Protein AF-A0A0R3RGR5-F1 (afdb_monomer_lite)

Secondary structure (DSSP, 8-state):
-HHHHHHHHHHHTTSSSS---TT-HHHHHHHHHHHHHHHHHHHHHHHHHHHHHHHHHS-TT-HHHHHHHHHHHHHHHHHHHHHHHHHHHHHHHHHHHTTT-BSS-TTSTTB--HHHHHHHHHHHHHHHHHHHHHHHHH--

Foldseek 3Di:
DLLVVLLCLLVVVPDDPLPDDPLQQQQPVLSVLSNVLSVLVVVLVVLLVVLVVVLVPDDPDDPVSVVSNVVSVVVNVVSLVVSLVSLVVSLVSLVVLVVVADQPDPVHNRHDHPVSSVSSNCSSVVSNVVVVVVVVVVVD

Organism: NCBI:txid1147741

pLDDT: mean 72.42, std 9.31, range [41.84, 85.38]

Radius of gyration: 18.96 Å; chains: 1; bounding box: 49×25×53 Å

Structure (mmCIF, N/CA/C/O backbone):
data_AF-A0A0R3RGR5-F1
#
_entry.id   AF-A0A0R3RGR5-F1
#
loop_
_atom_site.group_PDB
_atom_site.id
_atom_site.type_symbol
_atom_site.label_atom_id
_atom_site.label_alt_id
_atom_site.label_comp_id
_atom_site.label_asym_id
_atom_site.label_entity_id
_atom_site.label_seq_id
_atom_site.pdbx_PDB_ins_code
_atom_site.Cartn_x
_atom_site.Cartn_y
_atom_site.Cartn_z
_atom_site.occupancy
_atom_site.B_iso_or_equiv
_atom_site.auth_seq_id
_atom_site.auth_comp_id
_atom_site.auth_asym_id
_atom_site.auth_atom_id
_atom_site.pdbx_PDB_model_num
ATOM 1 N N . MET A 1 1 ? -5.295 -7.916 3.595 1.00 57.88 1 MET A N 1
ATOM 2 C CA . MET A 1 1 ? -4.647 -8.764 2.568 1.00 57.88 1 MET A CA 1
ATOM 3 C C . MET A 1 1 ? -3.645 -7.989 1.711 1.00 57.88 1 MET A C 1
ATOM 5 O O . MET A 1 1 ? -2.515 -8.443 1.619 1.00 57.88 1 MET A O 1
ATOM 9 N N . CYS A 1 2 ? -3.975 -6.804 1.176 1.00 69.00 2 CYS A N 1
ATOM 10 C CA . CYS A 1 2 ? -3.050 -6.018 0.334 1.00 69.00 2 CYS A CA 1
ATOM 11 C C . CYS A 1 2 ? -1.740 -5.606 1.024 1.00 69.00 2 CYS A C 1
ATOM 13 O O . CYS A 1 2 ? -0.695 -5.706 0.401 1.00 69.00 2 CYS A O 1
ATOM 15 N N . GLY A 1 3 ? -1.764 -5.234 2.310 1.00 71.00 3 GLY A N 1
ATOM 16 C CA . GLY A 1 3 ? -0.537 -4.889 3.045 1.00 71.00 3 GLY A CA 1
ATOM 17 C C . GLY A 1 3 ? 0.432 -6.066 3.218 1.00 71.00 3 GLY A C 1
ATOM 18 O O . GLY A 1 3 ? 1.627 -5.919 2.991 1.00 71.00 3 GLY A O 1
ATOM 19 N N . MET A 1 4 ? -0.092 -7.261 3.525 1.00 77.12 4 MET A N 1
ATOM 20 C CA . MET A 1 4 ? 0.694 -8.506 3.582 1.00 77.12 4 MET A CA 1
ATOM 21 C C . MET A 1 4 ? 1.268 -8.864 2.211 1.00 77.12 4 MET A C 1
ATOM 23 O O . MET A 1 4 ? 2.430 -9.235 2.114 1.00 77.12 4 MET A O 1
ATOM 27 N N . TYR A 1 5 ? 0.470 -8.715 1.149 1.00 78.62 5 TYR A N 1
ATOM 28 C CA . TYR A 1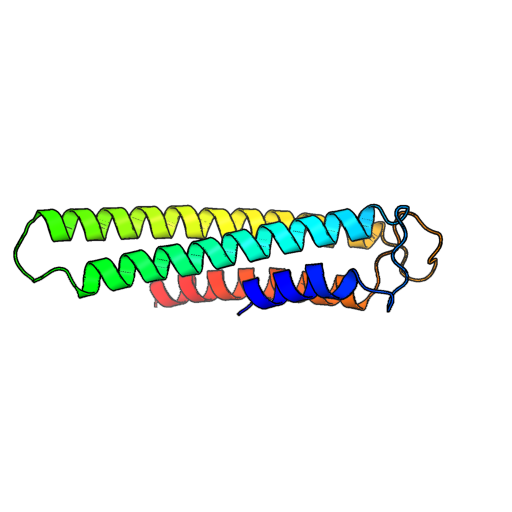 5 ? 0.920 -8.963 -0.219 1.00 78.62 5 TYR A CA 1
ATOM 29 C C . TYR A 1 5 ? 1.980 -7.944 -0.672 1.00 78.62 5 TYR A C 1
ATOM 31 O O . TYR A 1 5 ? 2.961 -8.331 -1.290 1.00 78.62 5 TYR A O 1
ATOM 39 N N . ALA A 1 6 ? 1.857 -6.667 -0.297 1.00 77.81 6 ALA A N 1
ATOM 40 C CA . ALA A 1 6 ? 2.861 -5.638 -0.577 1.00 77.81 6 ALA A CA 1
ATOM 41 C C . ALA A 1 6 ? 4.191 -5.913 0.140 1.00 77.81 6 ALA A C 1
ATOM 43 O O . ALA A 1 6 ? 5.253 -5.817 -0.473 1.00 77.81 6 ALA A O 1
ATOM 44 N N . VAL A 1 7 ? 4.133 -6.318 1.414 1.00 80.50 7 VAL A N 1
ATOM 45 C CA . VAL A 1 7 ? 5.306 -6.753 2.190 1.00 80.50 7 VAL A CA 1
ATOM 46 C C . VAL A 1 7 ? 5.925 -8.009 1.576 1.00 80.50 7 VAL A C 1
ATOM 48 O O . VAL A 1 7 ? 7.141 -8.061 1.402 1.00 80.50 7 VAL A O 1
ATOM 51 N N . TYR A 1 8 ? 5.103 -8.985 1.177 1.00 79.94 8 TYR A N 1
ATOM 52 C CA . TYR A 1 8 ? 5.559 -10.188 0.484 1.00 79.94 8 TYR A CA 1
ATOM 53 C C . TYR A 1 8 ? 6.265 -9.847 -0.829 1.00 79.94 8 TYR A C 1
ATOM 55 O O . TYR A 1 8 ? 7.392 -10.280 -1.020 1.00 79.94 8 TYR A O 1
ATOM 63 N N . VAL A 1 9 ? 5.672 -9.024 -1.698 1.00 76.69 9 VAL A N 1
ATOM 64 C CA . VAL A 1 9 ? 6.280 -8.605 -2.974 1.00 76.69 9 VAL A CA 1
ATOM 65 C C . VAL A 1 9 ? 7.588 -7.838 -2.744 1.00 76.69 9 VAL A C 1
ATOM 67 O O . VAL A 1 9 ? 8.571 -8.076 -3.446 1.00 76.69 9 VAL A O 1
ATOM 70 N N . ALA A 1 10 ? 7.641 -6.967 -1.731 1.00 76.00 10 ALA A N 1
ATOM 71 C CA . ALA A 1 10 ? 8.848 -6.213 -1.401 1.00 76.00 10 ALA A CA 1
ATOM 72 C C . ALA A 1 10 ? 9.994 -7.103 -0.878 1.00 76.00 10 ALA A C 1
ATOM 74 O O . ALA A 1 10 ? 11.152 -6.862 -1.224 1.00 76.00 10 ALA A O 1
ATOM 75 N N . LEU A 1 11 ? 9.686 -8.130 -0.073 1.00 74.69 11 LEU A N 1
ATOM 76 C CA . LEU A 1 11 ? 10.667 -9.049 0.527 1.00 74.69 11 LEU A CA 1
ATOM 77 C C . LEU A 1 11 ? 11.045 -10.224 -0.390 1.00 74.69 11 LEU A C 1
ATOM 79 O O . LEU A 1 11 ? 12.207 -10.618 -0.435 1.00 74.69 11 LEU A O 1
ATOM 83 N N . SER A 1 12 ? 10.089 -10.772 -1.141 1.00 67.62 12 SER A N 1
ATOM 84 C CA . SER A 1 12 ? 10.262 -11.925 -2.039 1.00 67.62 12 SER A CA 1
ATOM 85 C C . SER A 1 12 ? 11.247 -11.636 -3.173 1.00 67.62 12 SER A C 1
ATOM 87 O O . SER A 1 12 ? 12.006 -12.513 -3.577 1.00 67.62 12 SER A O 1
ATOM 89 N N . HIS A 1 13 ? 11.294 -10.397 -3.661 1.00 59.09 13 HIS A N 1
ATOM 90 C CA . HIS A 1 13 ? 12.162 -10.010 -4.775 1.00 59.09 13 HIS A CA 1
ATOM 91 C C . HIS A 1 13 ? 13.603 -9.652 -4.359 1.00 59.09 13 HIS A C 1
ATOM 93 O O . HIS A 1 13 ? 14.339 -9.066 -5.161 1.00 59.09 13 HIS A O 1
ATOM 99 N N . ASN A 1 14 ? 14.004 -9.947 -3.116 1.00 52.25 14 ASN A N 1
ATOM 100 C CA . ASN A 1 14 ? 15.371 -9.742 -2.619 1.00 52.25 14 ASN A CA 1
ATOM 101 C C . ASN A 1 14 ? 16.286 -10.963 -2.829 1.00 52.25 14 ASN A C 1
ATOM 103 O O . ASN A 1 14 ? 17.503 -10.816 -2.820 1.00 52.25 14 ASN A O 1
ATOM 107 N N . SER A 1 15 ? 15.733 -12.158 -3.045 1.00 45.06 15 SER A N 1
ATOM 108 C CA . SER A 1 15 ? 16.507 -13.380 -3.285 1.00 45.06 15 SER A CA 1
ATOM 109 C C . SER A 1 15 ? 16.603 -13.667 -4.779 1.00 45.06 15 SER A C 1
ATOM 111 O O . SER A 1 15 ? 15.564 -13.920 -5.374 1.00 45.06 15 SER A O 1
ATOM 113 N N . SER A 1 16 ? 17.820 -13.589 -5.338 1.00 50.09 16 SER A N 1
ATOM 114 C CA . SER A 1 16 ? 18.416 -14.290 -6.510 1.00 50.09 16 SER A CA 1
ATOM 115 C C . SER A 1 16 ? 17.640 -14.537 -7.822 1.00 50.09 16 SER A C 1
ATOM 117 O O . SER A 1 16 ? 18.275 -14.713 -8.855 1.00 50.09 16 SER A O 1
ATOM 119 N N . VAL A 1 17 ? 16.311 -14.538 -7.838 1.00 53.19 17 VAL A N 1
ATOM 120 C CA . VAL A 1 17 ? 15.448 -14.966 -8.949 1.00 53.19 17 VAL A CA 1
ATOM 121 C C . VAL A 1 17 ? 15.392 -13.931 -10.080 1.00 53.19 17 VAL A C 1
ATOM 123 O O . VAL A 1 17 ? 15.207 -14.299 -11.234 1.00 53.19 17 VAL A O 1
ATOM 126 N N . TYR A 1 18 ? 15.606 -12.645 -9.774 1.00 54.50 18 TYR A N 1
ATOM 127 C CA . TYR A 1 18 ? 15.476 -11.543 -10.744 1.00 54.50 18 TYR A CA 1
ATOM 128 C C . TYR A 1 18 ? 16.733 -10.674 -10.905 1.00 54.50 18 TYR A C 1
ATOM 130 O O . TYR A 1 18 ? 16.706 -9.713 -11.667 1.00 54.50 18 TYR A O 1
ATOM 138 N N . GLY A 1 19 ? 17.830 -11.007 -10.210 1.00 58.25 19 GLY A N 1
ATOM 139 C CA . GLY A 1 19 ? 19.137 -10.370 -10.423 1.00 58.25 19 GLY A CA 1
ATOM 140 C C . GLY A 1 19 ? 19.220 -8.882 -10.061 1.00 58.25 19 GLY A C 1
ATOM 141 O O . GLY A 1 19 ? 19.952 -8.149 -10.713 1.00 58.25 19 GLY A O 1
ATOM 142 N N . TYR A 1 20 ? 18.477 -8.412 -9.051 1.00 63.28 20 TYR A N 1
ATOM 143 C CA . TYR A 1 20 ? 18.571 -7.015 -8.616 1.00 63.28 20 TYR A CA 1
ATOM 144 C C . TYR A 1 20 ? 19.911 -6.734 -7.916 1.00 63.28 20 TYR A C 1
ATOM 146 O O . TYR A 1 20 ? 20.077 -7.033 -6.735 1.00 63.28 20 TYR A O 1
ATOM 154 N N . GLU A 1 21 ? 20.848 -6.143 -8.650 1.00 64.19 21 GLU A N 1
ATOM 155 C CA . GLU A 1 21 ? 22.081 -5.539 -8.142 1.00 64.19 21 GLU A CA 1
ATOM 156 C C . GLU A 1 21 ? 21.856 -4.119 -7.583 1.00 64.19 21 GLU A C 1
ATOM 158 O O . GLU A 1 21 ? 20.867 -3.451 -7.893 1.00 64.19 21 GLU A O 1
ATOM 163 N N . SER A 1 22 ? 22.817 -3.622 -6.796 1.00 65.94 22 SER A N 1
ATOM 164 C CA . SER A 1 22 ? 22.783 -2.302 -6.135 1.00 65.94 22 SER A CA 1
ATOM 165 C C . SER A 1 22 ? 22.607 -1.106 -7.083 1.00 65.94 22 SER A C 1
ATOM 167 O O . SER A 1 22 ? 22.268 -0.012 -6.631 1.00 65.94 22 SER A O 1
ATOM 169 N N . ARG A 1 23 ? 22.811 -1.306 -8.390 1.00 66.81 23 ARG A N 1
ATOM 170 C CA . ARG A 1 23 ? 22.624 -0.299 -9.442 1.00 66.81 23 ARG A CA 1
ATOM 171 C C . ARG A 1 23 ? 21.158 0.014 -9.759 1.00 66.81 23 ARG A C 1
ATOM 173 O O . ARG A 1 23 ? 20.886 1.101 -10.251 1.00 66.81 23 ARG A O 1
ATOM 180 N N . HIS A 1 24 ? 20.213 -0.879 -9.449 1.00 74.25 24 HIS A N 1
ATOM 181 C CA . HIS A 1 24 ? 18.791 -0.714 -9.797 1.00 74.25 24 HIS A CA 1
ATOM 182 C C . HIS A 1 24 ? 18.048 0.186 -8.805 1.00 74.25 24 HIS A C 1
ATOM 184 O O . HIS A 1 24 ? 17.213 -0.260 -8.007 1.00 74.25 24 HIS A O 1
ATOM 190 N N . GLN A 1 25 ? 18.380 1.475 -8.831 1.00 75.00 25 GLN A N 1
ATOM 191 C CA . GLN A 1 25 ? 17.863 2.478 -7.900 1.00 75.00 25 GLN A CA 1
ATOM 192 C C . GLN A 1 25 ? 16.335 2.582 -7.956 1.00 75.00 25 GLN A C 1
ATOM 194 O O . GLN A 1 25 ? 15.685 2.615 -6.906 1.00 75.00 25 GLN A O 1
ATOM 199 N N . SER A 1 26 ? 15.759 2.544 -9.158 1.00 73.62 26 SER A N 1
ATOM 200 C CA . SER A 1 26 ? 14.313 2.629 -9.388 1.00 73.62 26 SER A CA 1
ATOM 201 C C . SER A 1 26 ? 13.551 1.443 -8.782 1.00 73.62 26 SER A C 1
ATOM 203 O O . SER A 1 26 ? 12.563 1.630 -8.063 1.00 73.62 26 SER A O 1
ATOM 205 N N . ALA A 1 27 ? 14.069 0.220 -8.930 1.00 73.19 27 ALA A N 1
ATOM 206 C CA . ALA A 1 27 ? 13.492 -0.963 -8.294 1.00 73.19 27 ALA A CA 1
ATOM 207 C C . ALA A 1 27 ? 13.608 -0.919 -6.762 1.00 73.19 27 ALA A C 1
ATOM 209 O O . ALA A 1 27 ? 12.663 -1.274 -6.052 1.00 73.19 27 ALA A O 1
ATOM 210 N N . HIS A 1 28 ? 14.741 -0.455 -6.226 1.00 75.31 28 HIS A N 1
ATOM 211 C CA . HIS A 1 28 ? 14.916 -0.300 -4.781 1.00 75.31 28 HIS A CA 1
ATOM 212 C C . HIS A 1 28 ? 13.990 0.768 -4.189 1.00 75.31 28 HIS A C 1
ATOM 214 O O . HIS A 1 28 ? 13.429 0.552 -3.111 1.00 75.31 28 HIS A O 1
ATOM 220 N N . ALA A 1 29 ? 13.793 1.891 -4.882 1.00 78.25 29 ALA A N 1
ATOM 221 C CA . ALA A 1 29 ? 12.842 2.922 -4.479 1.00 78.25 29 ALA A CA 1
ATOM 222 C C . ALA A 1 29 ? 11.411 2.363 -4.445 1.00 78.25 29 ALA A C 1
ATOM 224 O O . ALA A 1 29 ? 10.721 2.487 -3.431 1.00 78.25 29 ALA A O 1
ATOM 225 N N . MET A 1 30 ? 11.004 1.653 -5.498 1.00 76.94 30 MET A N 1
ATOM 226 C CA . MET A 1 30 ? 9.680 1.035 -5.602 1.00 76.94 30 MET A CA 1
ATOM 227 C C . MET A 1 30 ? 9.433 0.000 -4.495 1.00 76.94 30 MET A C 1
ATOM 229 O O . MET A 1 30 ? 8.400 0.037 -3.824 1.00 76.94 30 MET A O 1
ATOM 233 N N . LYS A 1 31 ? 10.422 -0.856 -4.213 1.00 78.00 31 LYS A N 1
ATOM 234 C CA . LYS A 1 31 ? 10.379 -1.811 -3.094 1.00 78.00 31 LYS A CA 1
ATOM 235 C C . LYS A 1 31 ? 10.242 -1.117 -1.740 1.00 78.00 31 LYS A C 1
ATOM 237 O O . LYS A 1 31 ? 9.426 -1.545 -0.926 1.00 78.00 31 LYS A O 1
ATOM 242 N N . LYS A 1 32 ? 11.005 -0.046 -1.490 1.00 81.50 32 LYS A N 1
ATOM 243 C CA . LYS A 1 32 ? 10.911 0.726 -0.237 1.00 81.50 32 LYS A CA 1
ATOM 244 C C . LYS A 1 32 ? 9.512 1.304 -0.045 1.00 81.50 32 LYS A C 1
ATOM 246 O O . LYS A 1 32 ? 8.963 1.193 1.048 1.00 81.50 32 LYS A O 1
ATOM 251 N N . VAL A 1 33 ? 8.921 1.866 -1.099 1.00 80.75 33 VAL A N 1
ATOM 252 C CA . VAL A 1 33 ? 7.560 2.417 -1.049 1.00 80.75 33 VAL A CA 1
ATOM 253 C C . VAL A 1 33 ? 6.533 1.317 -0.761 1.00 80.75 33 VAL A C 1
ATOM 255 O O . VAL A 1 33 ? 5.706 1.495 0.133 1.00 80.75 33 VAL A O 1
ATOM 258 N N . LEU A 1 34 ? 6.614 0.160 -1.433 1.00 82.12 34 LEU A N 1
ATOM 259 C C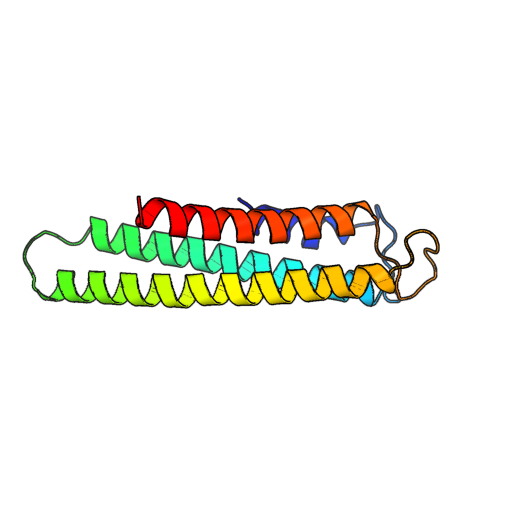A . LEU A 1 34 ? 5.726 -0.983 -1.162 1.00 82.12 34 LEU A CA 1
ATOM 260 C C . LEU A 1 34 ? 5.865 -1.509 0.271 1.00 82.12 34 LEU A C 1
ATOM 262 O O . LEU A 1 34 ? 4.863 -1.838 0.907 1.00 82.12 34 LEU A O 1
ATOM 266 N N . LEU A 1 35 ? 7.094 -1.573 0.784 1.00 82.62 35 LEU A N 1
ATOM 267 C CA . LEU A 1 35 ? 7.381 -2.059 2.130 1.00 82.62 35 LEU A CA 1
ATOM 268 C C . LEU A 1 35 ? 6.833 -1.111 3.200 1.00 82.62 35 LEU A C 1
ATOM 270 O O . LEU A 1 35 ? 6.147 -1.562 4.115 1.00 82.62 35 LEU A O 1
ATOM 274 N N . ILE A 1 36 ? 7.074 0.197 3.062 1.00 80.56 36 ILE A N 1
ATOM 275 C CA . ILE A 1 36 ? 6.515 1.216 3.964 1.00 80.56 36 ILE A CA 1
ATOM 276 C C . ILE A 1 36 ? 4.988 1.159 3.925 1.00 80.56 36 ILE A C 1
ATOM 278 O O . ILE A 1 36 ? 4.349 1.092 4.973 1.00 80.56 36 ILE A O 1
ATOM 282 N N . TYR A 1 37 ? 4.404 1.120 2.727 1.00 81.94 37 TYR A N 1
ATOM 283 C CA . TYR A 1 37 ? 2.960 1.022 2.551 1.00 81.94 37 TYR A CA 1
ATOM 284 C C . TYR A 1 37 ? 2.379 -0.221 3.248 1.00 81.94 37 TYR A C 1
ATOM 286 O O . TYR A 1 37 ? 1.437 -0.113 4.037 1.00 81.94 37 TYR A O 1
ATOM 294 N N . GLY A 1 38 ? 2.967 -1.398 3.015 1.00 81.38 38 GLY A N 1
ATOM 295 C CA . GLY A 1 38 ? 2.483 -2.642 3.604 1.00 81.38 38 GLY A CA 1
ATOM 296 C C . GLY A 1 38 ? 2.649 -2.702 5.126 1.00 81.38 38 GLY A C 1
ATOM 297 O O . GLY A 1 38 ? 1.736 -3.169 5.811 1.00 81.38 38 GLY A O 1
ATOM 298 N N . LEU A 1 39 ? 3.747 -2.164 5.672 1.00 81.50 39 LEU A N 1
ATOM 299 C CA . LEU A 1 39 ? 3.960 -2.048 7.120 1.00 81.50 39 LEU A CA 1
ATOM 300 C C . LEU A 1 39 ? 2.955 -1.102 7.777 1.00 81.50 39 LEU A C 1
ATOM 302 O O . LEU A 1 39 ? 2.360 -1.461 8.792 1.00 81.50 39 LEU A O 1
ATOM 306 N N . VAL A 1 40 ? 2.722 0.075 7.191 1.00 78.38 40 VAL A N 1
ATOM 307 C CA . VAL A 1 40 ? 1.724 1.030 7.695 1.00 78.38 40 VAL A CA 1
ATOM 308 C C . VAL A 1 40 ? 0.336 0.390 7.696 1.00 78.38 40 VAL A C 1
ATOM 310 O O . VAL A 1 40 ? -0.399 0.499 8.678 1.00 78.38 40 VAL A O 1
ATOM 313 N N . GLN A 1 41 ? -0.011 -0.346 6.639 1.00 79.00 41 GLN A N 1
ATOM 314 C CA . GLN A 1 41 ? -1.307 -1.012 6.545 1.00 79.00 41 GLN A CA 1
ATOM 315 C C . GLN A 1 41 ? -1.465 -2.187 7.528 1.00 79.00 41 GLN A C 1
ATOM 317 O O . GLN A 1 41 ? -2.569 -2.431 8.030 1.00 79.00 41 GLN A O 1
ATOM 322 N N . LEU A 1 42 ? -0.381 -2.904 7.833 1.00 80.50 42 LEU A N 1
ATOM 323 C CA . LEU A 1 42 ? -0.352 -3.918 8.890 1.00 80.50 42 LEU A CA 1
ATOM 324 C C . LEU A 1 42 ? -0.528 -3.287 10.273 1.00 80.50 42 LEU A C 1
ATOM 326 O O . LEU A 1 42 ? -1.406 -3.716 11.019 1.00 80.50 42 LEU A O 1
ATOM 330 N N . LEU A 1 43 ? 0.241 -2.238 10.579 1.00 76.38 43 LEU A N 1
ATOM 331 C CA . LEU A 1 43 ? 0.158 -1.503 11.843 1.00 76.38 43 LEU A CA 1
ATOM 332 C C . LEU A 1 43 ? -1.274 -1.024 12.106 1.00 76.38 43 LEU A C 1
ATOM 334 O O . LEU A 1 43 ? -1.814 -1.200 13.192 1.00 76.38 43 LEU A O 1
ATOM 338 N N . LEU A 1 44 ? -1.920 -0.491 11.075 1.00 73.81 44 LEU A N 1
ATOM 339 C CA . LEU A 1 44 ? -3.323 -0.094 11.096 1.00 73.81 44 LEU A CA 1
ATOM 340 C C . LEU A 1 44 ? -4.296 -1.208 11.410 1.00 73.81 44 LEU A C 1
ATOM 342 O O . LEU A 1 44 ? -5.215 -1.019 12.201 1.00 73.81 44 LEU A O 1
ATOM 346 N N . SER A 1 45 ? -4.112 -2.352 10.757 1.00 76.69 45 SER A N 1
ATOM 347 C CA . SER A 1 45 ? -4.968 -3.513 10.975 1.00 76.69 45 SER A CA 1
ATOM 348 C C . SER A 1 45 ? -4.844 -3.979 12.429 1.00 76.69 45 SER A C 1
ATOM 350 O O . SER A 1 45 ? -5.853 -4.283 13.063 1.00 76.69 45 SER A O 1
ATOM 352 N N . THR A 1 46 ? -3.631 -3.934 12.988 1.00 75.50 46 THR A N 1
ATOM 353 C CA . THR A 1 46 ? -3.360 -4.226 14.402 1.00 75.50 46 THR A CA 1
ATOM 354 C C . THR A 1 46 ? -3.991 -3.194 15.336 1.00 75.50 46 THR A C 1
ATOM 356 O O . THR A 1 46 ? -4.667 -3.578 16.285 1.00 75.50 46 THR A O 1
ATOM 359 N N . ILE A 1 47 ? -3.839 -1.893 15.062 1.00 75.12 47 ILE A N 1
ATOM 360 C CA . ILE A 1 47 ? -4.458 -0.818 15.859 1.00 75.12 47 ILE A CA 1
ATOM 361 C C . ILE A 1 47 ? -5.982 -0.972 15.863 1.00 75.12 47 ILE A C 1
ATOM 363 O O . ILE A 1 47 ? -6.603 -0.918 16.923 1.00 75.12 47 ILE A O 1
ATOM 367 N N . PHE A 1 48 ? -6.583 -1.218 14.697 1.00 72.94 48 PHE A N 1
ATOM 368 C CA . PHE A 1 48 ? -8.020 -1.445 14.571 1.00 72.94 48 PHE A CA 1
ATOM 369 C C . PHE A 1 48 ? -8.474 -2.654 15.391 1.00 72.94 48 PHE A C 1
ATOM 371 O O . PHE A 1 48 ? -9.450 -2.560 16.133 1.00 72.94 48 PHE A O 1
ATOM 378 N N . PHE A 1 49 ? -7.744 -3.768 15.307 1.00 76.19 49 PHE A N 1
ATOM 379 C CA . PHE A 1 49 ? -8.039 -4.961 16.092 1.00 76.19 49 PHE A CA 1
ATOM 380 C C . PHE A 1 49 ? -7.940 -4.692 17.600 1.00 76.19 49 PHE A C 1
ATOM 382 O O . PHE A 1 49 ? -8.847 -5.054 18.344 1.00 76.19 49 PHE A O 1
ATOM 389 N N . CYS A 1 50 ? -6.901 -3.989 18.058 1.00 70.88 50 CYS A N 1
ATOM 390 C CA . CYS A 1 50 ? -6.741 -3.616 19.464 1.00 70.88 50 CYS A CA 1
ATOM 391 C C . CYS A 1 50 ? -7.882 -2.717 19.960 1.00 70.88 50 CYS A C 1
ATOM 393 O O . CYS A 1 50 ? -8.424 -2.959 21.040 1.00 70.88 50 CYS A O 1
ATOM 395 N N . ILE A 1 51 ? -8.284 -1.713 19.171 1.00 71.00 51 ILE A N 1
ATOM 396 C CA . ILE A 1 51 ? -9.431 -0.851 19.491 1.00 71.00 51 ILE A CA 1
ATOM 397 C C . ILE A 1 51 ? -10.709 -1.692 19.568 1.00 71.00 51 ILE A C 1
ATOM 399 O O . ILE A 1 51 ? -11.442 -1.577 20.544 1.00 71.00 51 ILE A O 1
ATOM 403 N N . TYR A 1 52 ? -10.950 -2.576 18.598 1.00 69.56 52 TYR A N 1
ATOM 404 C CA . TYR A 1 52 ? -12.130 -3.444 18.559 1.00 69.56 52 TYR A CA 1
ATOM 405 C C . TYR A 1 52 ? -12.204 -4.423 19.746 1.00 69.56 52 TYR A C 1
ATOM 407 O O . TYR A 1 52 ? -13.251 -4.584 20.374 1.00 69.56 52 TYR A O 1
ATOM 415 N N . VAL A 1 53 ? -11.090 -5.065 20.108 1.00 71.81 53 VAL A N 1
ATOM 416 C CA . VAL A 1 53 ? -11.024 -5.951 21.284 1.00 71.81 53 VAL A CA 1
ATOM 417 C C . VAL A 1 53 ? -11.259 -5.160 22.572 1.00 71.81 53 VAL A C 1
ATOM 419 O O . VAL A 1 53 ? -11.946 -5.625 23.479 1.00 71.81 53 VAL A O 1
ATOM 422 N N . THR A 1 54 ? -10.729 -3.941 22.649 1.00 67.19 54 THR A N 1
ATOM 423 C CA . THR A 1 54 ? -10.910 -3.077 23.819 1.00 67.19 54 THR A CA 1
ATOM 424 C C . THR A 1 54 ? -12.362 -2.616 23.943 1.00 67.19 54 THR A C 1
ATOM 426 O O . THR A 1 54 ? -12.921 -2.663 25.034 1.00 67.19 54 THR A O 1
ATOM 429 N N . THR A 1 55 ? -13.019 -2.240 22.842 1.00 65.62 55 THR A N 1
ATOM 430 C CA . THR A 1 55 ? -14.423 -1.801 22.861 1.00 65.62 55 THR A CA 1
ATOM 431 C C . THR A 1 55 ? -15.403 -2.941 23.124 1.00 65.62 55 THR A C 1
ATOM 433 O O . THR A 1 55 ? -16.404 -2.712 23.793 1.00 65.62 55 THR A O 1
ATOM 436 N N . THR A 1 56 ? -15.116 -4.163 22.667 1.00 65.31 56 THR A N 1
ATOM 437 C CA . THR A 1 56 ? -15.962 -5.348 22.927 1.00 65.31 56 THR A CA 1
ATOM 438 C C . THR A 1 56 ? -15.860 -5.870 24.362 1.00 65.31 56 THR A C 1
ATOM 440 O O . THR A 1 56 ? -16.795 -6.501 24.845 1.00 65.31 56 THR A O 1
ATOM 443 N N . LYS A 1 57 ? -14.756 -5.593 25.071 1.00 62.19 57 LYS A N 1
ATOM 444 C CA . LYS A 1 57 ? -14.591 -5.946 26.495 1.00 62.19 57 LYS A CA 1
ATOM 445 C C . LYS A 1 57 ? -15.074 -4.880 27.475 1.00 62.19 57 LYS A C 1
ATOM 447 O O . LYS A 1 57 ? -15.123 -5.131 28.678 1.00 62.19 57 LYS A O 1
ATOM 452 N N . ILE A 1 58 ? -15.407 -3.693 26.987 1.00 59.12 58 ILE A N 1
ATOM 453 C CA . ILE A 1 58 ? -15.878 -2.597 27.820 1.00 59.12 58 ILE A CA 1
ATOM 454 C C . ILE A 1 58 ? -17.391 -2.749 28.037 1.00 59.12 58 ILE A C 1
ATOM 456 O O . ILE A 1 58 ? -18.183 -2.588 27.114 1.00 59.12 58 ILE A O 1
ATOM 460 N N . GLY A 1 59 ? -17.773 -3.075 29.275 1.00 55.47 59 GLY A N 1
ATOM 461 C CA . GLY A 1 59 ? -19.166 -3.230 29.692 1.00 55.47 59 GLY A CA 1
ATOM 462 C C . GLY A 1 59 ? -19.997 -1.955 29.514 1.00 55.47 59 GLY A C 1
ATOM 463 O O . GLY A 1 59 ? -19.526 -0.837 29.744 1.00 55.47 59 GLY A O 1
ATOM 464 N N . GLU A 1 60 ? -21.248 -2.154 29.105 1.00 53.66 60 GLU A N 1
ATOM 465 C CA . GLU A 1 60 ? -22.267 -1.129 28.893 1.00 53.66 60 GLU A CA 1
ATOM 466 C C . GLU A 1 60 ? -22.529 -0.362 30.199 1.00 53.66 60 GLU A C 1
ATOM 468 O O . GLU A 1 60 ? -23.057 -0.921 31.156 1.00 53.66 60 GLU A O 1
ATOM 473 N N . GLY A 1 61 ? -22.154 0.921 30.279 1.00 54.94 61 GLY A N 1
ATOM 474 C CA . GLY A 1 61 ? -22.674 1.765 31.364 1.00 54.94 61 GLY A CA 1
ATOM 475 C C . GLY A 1 61 ? -21.863 2.977 31.811 1.00 54.94 61 GLY A C 1
ATOM 476 O O . GLY A 1 61 ? -22.368 3.745 32.625 1.00 54.94 61 GLY A O 1
ATOM 477 N N . LYS A 1 62 ? -20.638 3.215 31.325 1.00 63.78 62 LYS A N 1
ATOM 478 C CA . LYS A 1 62 ? -19.859 4.402 31.739 1.00 63.78 62 LYS A CA 1
ATOM 479 C C . LYS A 1 62 ? -19.634 5.368 30.578 1.00 63.78 62 LYS A C 1
ATOM 481 O O . LYS A 1 62 ? -19.161 4.974 29.521 1.00 63.78 62 LYS A O 1
ATOM 486 N N . TRP A 1 63 ? -19.894 6.659 30.800 1.00 63.25 63 TRP A N 1
ATOM 487 C CA . TRP A 1 63 ? -19.587 7.770 29.876 1.00 63.25 63 TRP A CA 1
ATOM 488 C C . TRP A 1 63 ? -18.156 7.716 29.304 1.00 63.25 63 TRP A C 1
ATOM 490 O O . TRP A 1 63 ? -17.921 8.039 28.142 1.00 63.25 63 TRP A O 1
ATOM 500 N N . CYS A 1 64 ? -17.204 7.215 30.094 1.00 61.47 64 CYS A N 1
ATOM 501 C CA . CYS A 1 64 ? -15.817 6.994 29.681 1.00 61.47 64 CYS A CA 1
ATOM 502 C C . CYS A 1 64 ? -15.692 6.035 28.471 1.00 61.47 64 CYS A C 1
ATOM 504 O O . CYS A 1 64 ? -14.822 6.200 27.618 1.00 61.47 64 CYS A O 1
ATOM 506 N N . CYS A 1 65 ? -16.607 5.071 28.342 1.00 64.12 65 CYS A N 1
ATOM 507 C CA . CYS A 1 65 ? -16.666 4.100 27.249 1.00 64.12 65 CYS A CA 1
ATOM 508 C C . CYS A 1 65 ? -17.138 4.733 25.932 1.00 64.12 65 CYS A C 1
ATOM 510 O O . CYS A 1 65 ? -16.629 4.385 24.867 1.00 64.12 65 CYS A O 1
ATOM 512 N N . GLN A 1 66 ? -18.067 5.696 25.994 1.00 67.62 66 GLN A N 1
ATOM 513 C CA . GLN A 1 66 ? -18.481 6.472 24.819 1.00 67.62 66 GLN A CA 1
ATOM 514 C C . GLN A 1 66 ? -17.343 7.360 24.307 1.00 67.62 66 GLN A C 1
ATOM 516 O O . GLN A 1 66 ? -17.098 7.397 23.101 1.00 67.62 66 GLN A O 1
ATOM 521 N N . ILE A 1 67 ? -16.604 8.012 25.211 1.00 75.00 67 ILE A N 1
ATOM 522 C CA . ILE A 1 67 ? -15.452 8.853 24.853 1.00 75.00 67 ILE A CA 1
ATOM 523 C C . ILE A 1 67 ? -14.345 8.008 24.207 1.00 75.00 67 ILE A C 1
ATOM 525 O O . ILE A 1 67 ? -13.852 8.364 23.139 1.00 75.00 67 ILE A O 1
ATOM 529 N N . ALA A 1 68 ? -14.002 6.853 24.788 1.00 70.50 68 ALA A N 1
ATOM 530 C CA . ALA A 1 68 ? -13.009 5.941 24.214 1.00 70.50 68 ALA A CA 1
ATOM 531 C C . ALA A 1 68 ? -13.404 5.453 22.808 1.00 70.50 68 ALA A C 1
ATOM 533 O O . ALA A 1 68 ? -12.567 5.382 21.907 1.00 70.50 68 ALA A O 1
ATOM 534 N N . ARG A 1 69 ? -14.695 5.171 22.595 1.00 70.00 69 ARG A N 1
ATOM 535 C CA . ARG A 1 69 ? -15.233 4.768 21.291 1.00 70.00 69 ARG A CA 1
ATOM 536 C C . ARG A 1 69 ? -15.167 5.907 20.264 1.00 70.00 69 ARG A C 1
ATOM 538 O O . ARG A 1 69 ? -14.805 5.661 19.116 1.00 70.00 69 ARG A O 1
ATOM 545 N N . PHE A 1 70 ? -15.446 7.145 20.675 1.00 75.50 70 PHE A N 1
ATOM 546 C CA . PHE A 1 70 ? -15.330 8.332 19.821 1.00 75.50 70 PHE A CA 1
ATOM 547 C C . PHE A 1 70 ? -13.872 8.631 19.433 1.00 75.50 70 PHE A C 1
ATOM 549 O O . PHE A 1 70 ? -13.576 8.827 18.254 1.00 75.50 70 PHE A O 1
ATOM 556 N N . ILE A 1 71 ? -12.946 8.570 20.396 1.00 77.44 71 ILE A N 1
ATOM 557 C CA . ILE A 1 71 ? -11.502 8.719 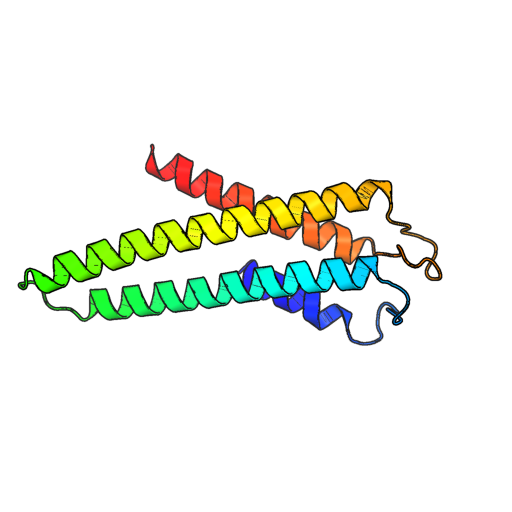20.153 1.00 77.44 71 ILE A CA 1
ATOM 558 C C . ILE A 1 71 ? -11.004 7.629 19.196 1.00 77.44 71 ILE A C 1
ATOM 560 O O . ILE A 1 71 ? -10.291 7.931 18.241 1.00 77.44 71 ILE A O 1
ATOM 564 N N . GLY A 1 72 ? -11.427 6.377 19.398 1.00 73.62 72 GLY A N 1
ATOM 565 C CA . GLY A 1 72 ? -11.106 5.271 18.495 1.00 73.62 72 GLY A CA 1
ATOM 566 C C . GLY A 1 72 ? -11.577 5.517 17.057 1.00 73.62 72 GLY A C 1
ATOM 567 O O . GLY A 1 72 ? -10.817 5.266 16.122 1.00 73.62 72 GLY A O 1
ATOM 568 N N . CYS A 1 73 ? -12.780 6.073 16.868 1.00 73.38 73 CYS A N 1
ATOM 569 C CA . CYS A 1 73 ? -13.273 6.481 15.547 1.00 73.38 73 CYS A CA 1
ATOM 570 C C . CYS A 1 73 ? -12.420 7.590 14.915 1.00 73.38 73 CYS A C 1
ATOM 572 O O . CYS A 1 73 ? -12.062 7.476 13.744 1.00 73.38 73 CYS A O 1
ATOM 574 N N . ILE A 1 74 ? -12.066 8.638 15.667 1.00 77.44 74 ILE A N 1
ATOM 575 C CA . ILE A 1 74 ? -11.223 9.732 15.152 1.00 77.44 74 ILE A CA 1
ATOM 576 C C . ILE A 1 74 ? -9.852 9.200 14.727 1.00 77.44 74 ILE A C 1
ATOM 578 O O . ILE A 1 74 ? -9.396 9.491 13.621 1.00 77.44 74 ILE A O 1
ATOM 582 N N . ILE A 1 75 ? -9.215 8.383 15.573 1.00 76.81 75 ILE A N 1
ATOM 583 C CA . ILE A 1 75 ? -7.930 7.751 15.255 1.00 76.81 75 ILE A CA 1
ATOM 584 C C . ILE A 1 75 ? -8.076 6.887 14.000 1.00 76.81 75 ILE A C 1
ATOM 586 O O . ILE A 1 75 ? -7.269 7.002 13.084 1.00 76.81 75 ILE A O 1
ATOM 590 N N . TYR A 1 76 ? -9.125 6.071 13.898 1.00 71.56 76 TYR A N 1
ATOM 591 C CA . TYR A 1 76 ? -9.352 5.251 12.710 1.00 71.56 76 TYR A CA 1
ATOM 592 C C . TYR A 1 76 ? -9.457 6.089 11.428 1.00 71.56 76 TYR A C 1
ATOM 594 O O . TYR A 1 76 ? -8.801 5.763 10.439 1.00 71.56 76 TYR A O 1
ATOM 602 N N . VAL A 1 77 ? -10.223 7.184 11.446 1.00 76.81 77 VAL A N 1
ATOM 603 C CA . VAL A 1 77 ? -10.378 8.078 10.285 1.00 76.81 77 VAL A CA 1
ATOM 604 C C . VAL A 1 77 ? -9.051 8.740 9.910 1.00 76.81 77 VAL A C 1
ATOM 606 O O . VAL A 1 77 ? -8.674 8.718 8.738 1.00 76.81 77 VAL A O 1
ATOM 609 N N . LEU A 1 78 ? -8.309 9.271 10.886 1.00 78.69 78 LEU A N 1
ATOM 610 C CA . LEU A 1 78 ? -7.004 9.904 10.651 1.00 78.69 78 LEU A CA 1
ATOM 611 C C . LEU A 1 78 ? -6.005 8.937 10.020 1.00 78.69 78 LEU A C 1
ATOM 613 O O . LEU A 1 78 ? -5.298 9.278 9.066 1.00 78.69 78 LEU A O 1
ATOM 617 N N . VAL A 1 79 ? -5.948 7.713 10.537 1.00 72.88 79 VAL A N 1
ATOM 618 C CA . VAL A 1 79 ? -4.973 6.745 10.054 1.00 72.88 79 VAL A CA 1
ATOM 619 C C . VAL A 1 79 ? -5.429 6.152 8.709 1.00 72.88 79 VAL A C 1
ATOM 621 O O . VAL A 1 79 ? -4.595 5.958 7.827 1.00 72.88 79 VAL A O 1
ATOM 624 N N . ALA A 1 80 ? -6.735 5.978 8.470 1.00 74.25 80 ALA A N 1
ATOM 625 C CA . ALA A 1 80 ? -7.269 5.620 7.151 1.00 74.25 80 ALA A CA 1
ATOM 626 C C . ALA A 1 80 ? -6.941 6.678 6.082 1.00 74.25 80 ALA A C 1
ATOM 628 O O . ALA A 1 80 ? -6.492 6.327 4.988 1.00 74.25 80 ALA A O 1
ATOM 629 N N . PHE A 1 81 ? -7.093 7.965 6.414 1.00 79.75 81 PHE A N 1
ATOM 630 C CA . PHE A 1 81 ? -6.703 9.072 5.538 1.00 79.75 81 PHE A CA 1
ATOM 631 C C . PHE A 1 81 ? -5.199 9.051 5.240 1.00 79.75 81 PHE A C 1
ATOM 633 O O . PHE A 1 81 ? -4.783 9.222 4.095 1.00 79.75 81 PHE A O 1
ATOM 640 N N . SER A 1 82 ? -4.385 8.755 6.256 1.00 77.00 82 SER A N 1
ATOM 641 C CA . SER A 1 82 ? -2.931 8.637 6.108 1.00 77.00 82 SER A CA 1
ATOM 642 C C . SER A 1 82 ? -2.535 7.531 5.120 1.00 77.00 82 SER A C 1
ATOM 644 O O . SER A 1 82 ? -1.662 7.755 4.284 1.00 77.00 82 SER A O 1
ATOM 646 N N . VAL A 1 83 ? -3.191 6.360 5.137 1.00 73.81 83 VAL A N 1
ATOM 647 C CA . VAL A 1 83 ? -2.907 5.315 4.124 1.00 73.81 83 VAL A CA 1
ATOM 648 C C . VAL A 1 83 ? -3.356 5.724 2.750 1.00 73.81 83 VAL A C 1
ATOM 650 O O . VAL A 1 83 ? -2.638 5.458 1.794 1.00 73.81 83 VAL A O 1
ATOM 653 N N . LEU A 1 84 ? -4.527 6.349 2.634 1.00 80.00 84 LEU A N 1
ATOM 654 C CA . LEU A 1 84 ? -5.010 6.805 1.340 1.00 80.00 84 LEU A CA 1
ATOM 655 C C . LEU A 1 84 ? -4.011 7.794 0.728 1.00 80.00 84 LEU A C 1
ATOM 657 O O . LEU A 1 84 ? -3.651 7.655 -0.438 1.00 80.00 84 LEU A O 1
ATOM 661 N N . PHE A 1 85 ? -3.479 8.715 1.533 1.00 82.44 85 PHE A N 1
ATOM 662 C CA . PHE A 1 85 ? -2.441 9.648 1.109 1.00 82.44 85 PHE A CA 1
ATOM 663 C C . PHE A 1 85 ? -1.142 8.938 0.692 1.00 82.44 85 PHE A C 1
ATOM 665 O O . PHE A 1 85 ? -0.626 9.191 -0.396 1.00 82.44 85 PHE A O 1
ATOM 672 N N . ILE A 1 86 ? -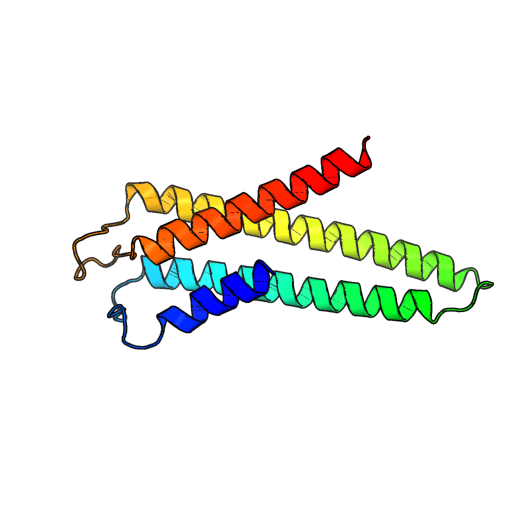0.645 7.989 1.495 1.00 80.75 86 ILE A N 1
ATOM 673 C CA . ILE A 1 86 ? 0.548 7.189 1.156 1.00 80.75 86 ILE A CA 1
ATOM 674 C C . ILE A 1 86 ? 0.314 6.353 -0.111 1.00 80.75 86 ILE A C 1
ATOM 676 O O . ILE A 1 86 ? 1.203 6.249 -0.952 1.00 80.75 86 ILE A O 1
ATOM 680 N N . GLY A 1 87 ? -0.877 5.777 -0.272 1.00 78.62 87 GLY A N 1
ATOM 681 C CA . GLY A 1 87 ? -1.270 4.995 -1.440 1.00 78.62 87 GLY A CA 1
ATOM 682 C C . GLY A 1 87 ? -1.337 5.839 -2.711 1.00 78.62 87 GLY A C 1
ATOM 683 O O . GLY A 1 87 ? -0.864 5.392 -3.752 1.00 78.62 87 GLY A O 1
ATOM 684 N N . LEU A 1 88 ? -1.846 7.073 -2.627 1.00 83.19 88 LEU A N 1
ATOM 685 C CA . LEU A 1 88 ? -1.847 8.032 -3.737 1.00 83.19 88 LEU A CA 1
ATOM 686 C C . LEU A 1 88 ? -0.432 8.478 -4.112 1.00 83.19 88 LEU A C 1
ATOM 688 O O . LEU A 1 88 ? -0.100 8.497 -5.295 1.00 83.19 88 LEU A O 1
ATOM 692 N N . ILE A 1 89 ? 0.416 8.789 -3.126 1.00 83.25 89 ILE A N 1
ATOM 693 C CA . ILE A 1 89 ? 1.827 9.127 -3.372 1.00 83.25 89 ILE A CA 1
ATOM 694 C C . ILE A 1 89 ? 2.553 7.942 -4.012 1.00 83.25 89 ILE A C 1
ATOM 696 O O . ILE A 1 89 ? 3.290 8.126 -4.980 1.00 83.25 89 ILE A O 1
ATOM 700 N N . GLY A 1 90 ? 2.332 6.732 -3.495 1.00 78.81 90 GLY A N 1
ATOM 701 C CA . GLY A 1 90 ? 2.898 5.503 -4.041 1.00 78.81 90 GLY A CA 1
ATOM 702 C C . GLY A 1 90 ? 2.462 5.273 -5.484 1.00 78.81 90 GLY A C 1
ATOM 703 O O . GLY A 1 90 ? 3.313 5.065 -6.346 1.00 78.81 90 GLY A O 1
ATOM 704 N N . LEU A 1 91 ? 1.164 5.410 -5.775 1.00 82.94 91 LEU A N 1
ATOM 705 C CA . LEU A 1 91 ? 0.640 5.310 -7.137 1.00 82.94 91 LEU A CA 1
ATOM 706 C C . LEU A 1 91 ? 1.254 6.368 -8.058 1.00 82.94 91 LEU A C 1
ATOM 708 O O . LEU A 1 91 ? 1.691 6.031 -9.154 1.00 82.94 91 LEU A O 1
ATOM 712 N N . TYR A 1 92 ? 1.324 7.625 -7.616 1.00 82.69 92 TYR A N 1
ATOM 713 C CA . TYR A 1 92 ? 1.925 8.710 -8.389 1.00 82.69 92 TYR A CA 1
ATOM 714 C C . TYR A 1 92 ? 3.384 8.409 -8.744 1.00 82.69 92 TYR A C 1
ATOM 716 O O . TYR A 1 92 ? 3.782 8.575 -9.894 1.00 82.69 92 TYR A O 1
ATOM 724 N N . TRP A 1 93 ? 4.169 7.911 -7.787 1.00 77.75 93 TRP A N 1
ATOM 725 C CA . TRP A 1 93 ? 5.550 7.498 -8.031 1.00 77.75 93 TRP A CA 1
ATOM 726 C C . TRP A 1 93 ? 5.646 6.350 -9.036 1.00 77.75 93 TRP A C 1
ATOM 728 O O . TRP A 1 93 ? 6.448 6.426 -9.963 1.00 77.75 93 TRP A O 1
ATOM 738 N N . VAL A 1 94 ? 4.810 5.319 -8.897 1.00 78.19 94 VAL A N 1
ATOM 739 C CA . VAL A 1 94 ? 4.790 4.178 -9.826 1.00 78.19 94 VAL A CA 1
ATOM 740 C C . VAL A 1 94 ? 4.391 4.607 -11.241 1.00 78.19 94 VAL A C 1
ATOM 742 O O . VAL A 1 94 ? 5.008 4.176 -12.212 1.00 78.19 94 VAL A O 1
ATOM 745 N N . VAL A 1 95 ? 3.403 5.492 -11.374 1.00 81.44 95 VAL A N 1
ATOM 746 C CA . VAL A 1 95 ? 2.984 6.042 -12.672 1.00 81.44 95 VAL A CA 1
ATOM 747 C C . VAL A 1 95 ? 4.066 6.946 -13.259 1.00 81.44 95 VAL A C 1
ATOM 749 O O . VAL A 1 95 ? 4.350 6.850 -14.448 1.00 81.44 95 VAL A O 1
ATOM 752 N N . LYS A 1 96 ? 4.728 7.775 -12.444 1.00 77.75 96 LYS A N 1
ATOM 753 C CA . LYS A 1 96 ? 5.850 8.614 -12.891 1.00 77.75 96 LYS A CA 1
ATOM 754 C C . LYS A 1 96 ? 7.015 7.771 -13.417 1.00 77.75 96 LYS A C 1
ATOM 756 O O . LYS A 1 96 ? 7.640 8.155 -14.401 1.00 77.75 96 LYS A O 1
ATOM 761 N 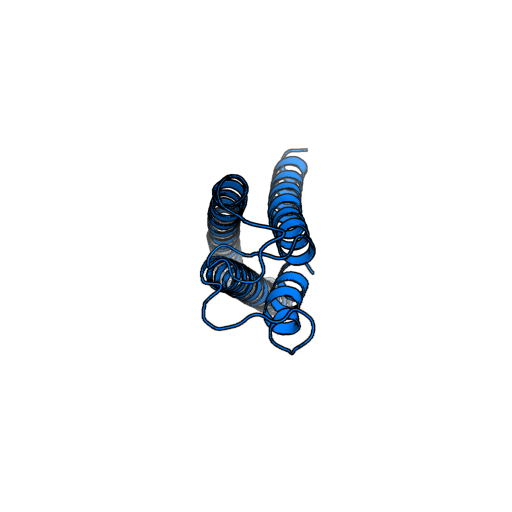N . LEU A 1 97 ? 7.280 6.622 -12.795 1.00 70.44 97 LEU A N 1
ATOM 762 C CA . LEU A 1 97 ? 8.289 5.679 -13.274 1.00 70.44 97 LEU A CA 1
ATOM 763 C C . LEU A 1 97 ? 7.932 5.072 -14.642 1.00 70.44 97 LEU A C 1
ATOM 765 O O . LEU A 1 97 ? 8.843 4.748 -15.387 1.00 70.44 97 LEU A O 1
ATOM 769 N N . TYR A 1 98 ? 6.656 4.974 -15.032 1.00 69.12 98 TYR A N 1
ATOM 770 C CA . TYR A 1 98 ? 6.256 4.381 -16.323 1.00 69.12 98 TYR A CA 1
ATOM 771 C C . TYR A 1 98 ? 6.982 4.981 -17.537 1.00 69.12 98 TYR A C 1
ATOM 773 O O . TYR A 1 98 ? 7.298 4.264 -18.478 1.00 69.12 98 TYR A O 1
ATOM 781 N N . GLY A 1 99 ? 7.253 6.291 -17.515 1.00 65.38 99 GLY A N 1
ATOM 782 C CA . GLY A 1 99 ? 7.933 6.990 -18.611 1.00 65.38 99 GLY A CA 1
ATOM 783 C C . GLY A 1 99 ? 9.463 6.914 -18.579 1.00 65.38 99 GLY A C 1
ATOM 784 O O . GLY A 1 99 ? 10.097 7.385 -19.515 1.00 65.38 99 GLY A O 1
ATOM 785 N N . HIS A 1 100 ? 10.046 6.361 -17.512 1.00 65.19 100 HIS A N 1
ATOM 786 C CA . HIS A 1 100 ? 11.494 6.293 -17.278 1.00 65.19 100 HIS A CA 1
ATOM 787 C C . HIS A 1 100 ? 12.009 4.870 -17.027 1.00 65.19 100 HIS A C 1
ATOM 789 O O . HIS A 1 100 ? 13.212 4.681 -16.909 1.00 65.19 100 HIS A O 1
ATOM 795 N N . VAL A 1 101 ? 11.123 3.878 -16.912 1.00 64.31 101 VAL A N 1
ATOM 796 C CA . VAL A 1 101 ? 11.509 2.500 -16.608 1.00 64.31 101 VAL A CA 1
ATOM 797 C C . VAL A 1 101 ? 11.950 1.778 -17.866 1.00 64.31 101 VAL A C 1
ATOM 799 O O . VAL A 1 101 ? 11.225 1.695 -18.857 1.00 64.31 101 VAL A O 1
ATOM 802 N N . GLU A 1 102 ? 13.120 1.167 -17.763 1.00 65.25 102 GLU A N 1
ATOM 803 C CA . GLU A 1 102 ? 13.686 0.326 -18.801 1.00 65.25 102 GLU A CA 1
ATOM 804 C C . GLU A 1 102 ? 13.401 -1.140 -18.456 1.00 65.25 102 GLU A C 1
ATOM 806 O O . GLU A 1 102 ? 13.958 -1.701 -17.519 1.00 65.25 102 GLU A O 1
ATOM 811 N N . TYR A 1 103 ? 12.464 -1.771 -19.161 1.00 66.00 103 TYR A N 1
ATOM 812 C CA . TYR A 1 103 ? 12.004 -3.127 -18.819 1.00 66.00 103 TYR A CA 1
ATOM 813 C C . TYR A 1 103 ? 12.904 -4.243 -19.372 1.00 66.00 103 TYR A C 1
ATOM 815 O O . TYR A 1 103 ? 12.771 -5.397 -18.963 1.00 66.00 103 TYR A O 1
ATOM 823 N N . GLU A 1 104 ? 13.792 -3.916 -20.314 1.00 65.50 104 GLU A N 1
ATOM 824 C CA . GLU A 1 104 ? 14.589 -4.891 -21.070 1.00 65.50 104 GLU A CA 1
ATOM 825 C C . GLU A 1 104 ? 16.069 -4.878 -20.675 1.00 65.50 104 GLU A C 1
ATOM 827 O O . GLU A 1 104 ? 16.666 -5.945 -20.501 1.00 65.50 104 GLU A O 1
ATOM 832 N N . ASP A 1 105 ? 16.660 -3.696 -20.470 1.00 72.44 105 ASP A N 1
ATOM 833 C CA . ASP A 1 105 ? 18.076 -3.593 -20.127 1.00 72.44 105 ASP A CA 1
ATOM 834 C C . ASP A 1 105 ? 18.319 -3.784 -18.625 1.00 72.44 105 ASP A C 1
ATOM 836 O O . ASP A 1 105 ? 18.241 -2.857 -17.820 1.00 72.44 105 ASP A O 1
ATOM 840 N N . ARG A 1 106 ? 18.701 -5.007 -18.251 1.00 66.56 106 ARG A N 1
ATOM 841 C CA . ARG A 1 106 ? 19.118 -5.369 -16.886 1.00 66.56 106 ARG A CA 1
ATOM 842 C C . ARG A 1 106 ? 20.401 -4.681 -16.421 1.00 66.56 106 ARG A C 1
ATOM 844 O O . ARG A 1 106 ? 20.816 -4.930 -15.289 1.00 66.56 106 ARG A O 1
ATOM 851 N N . GLN A 1 107 ? 21.073 -3.887 -17.251 1.00 69.81 107 GLN A N 1
ATOM 852 C CA . GLN A 1 107 ? 22.207 -3.056 -16.842 1.00 69.81 107 GLN A CA 1
ATOM 853 C C . GLN A 1 107 ? 21.803 -1.625 -16.481 1.00 69.81 107 GLN A C 1
ATOM 855 O O . GLN A 1 107 ? 22.555 -0.953 -15.770 1.00 69.81 107 GLN A O 1
ATOM 860 N N . SER A 1 108 ? 20.601 -1.200 -16.871 1.00 70.69 108 SER A N 1
ATOM 861 C CA . SER A 1 108 ? 20.080 0.135 -16.596 1.00 70.69 108 SER A CA 1
ATOM 862 C C . SER A 1 108 ? 19.805 0.348 -15.105 1.00 70.69 108 SER A C 1
ATOM 864 O O . SER A 1 108 ? 19.274 -0.520 -14.397 1.00 70.69 108 SER A O 1
ATOM 866 N N . ALA A 1 109 ? 20.144 1.539 -14.608 1.00 68.25 109 ALA A N 1
ATOM 867 C CA . ALA A 1 109 ? 19.823 1.950 -13.240 1.00 68.25 109 ALA A CA 1
ATOM 868 C C . ALA A 1 109 ? 18.303 2.062 -13.010 1.00 68.25 109 ALA A C 1
ATOM 870 O O . ALA A 1 109 ? 17.827 1.912 -11.876 1.00 68.25 109 ALA A O 1
ATOM 871 N N . ASP A 1 110 ? 17.556 2.243 -14.102 1.00 75.00 110 ASP A N 1
ATOM 872 C CA . ASP A 1 110 ? 16.103 2.364 -14.128 1.00 75.00 110 ASP A CA 1
ATOM 873 C C . ASP A 1 110 ? 15.377 1.047 -14.419 1.00 75.00 110 ASP A C 1
ATOM 875 O O . ASP A 1 110 ? 14.149 1.025 -14.542 1.00 75.00 110 ASP A O 1
ATOM 879 N N . TYR A 1 111 ? 16.111 -0.070 -14.453 1.00 74.75 111 TYR A N 1
ATOM 880 C CA . TYR A 1 111 ? 15.510 -1.381 -14.648 1.00 74.75 111 TYR A CA 1
ATOM 881 C C . TYR A 1 111 ? 14.536 -1.744 -13.528 1.00 74.75 111 TYR A C 1
ATOM 883 O O . TYR A 1 111 ? 14.891 -1.812 -12.344 1.00 74.75 111 TYR A O 1
ATOM 891 N N . VAL A 1 112 ? 13.299 -2.035 -13.926 1.00 72.62 112 VAL A N 1
ATOM 892 C CA . VAL A 1 112 ? 12.245 -2.570 -13.066 1.00 72.62 112 VAL A CA 1
ATOM 893 C C . VAL A 1 112 ? 11.561 -3.698 -13.818 1.00 72.62 112 VAL A C 1
ATOM 895 O O . VAL A 1 112 ? 11.048 -3.511 -14.917 1.00 72.62 112 VAL A O 1
ATOM 898 N N . ASP A 1 113 ? 11.510 -4.875 -13.202 1.00 76.06 113 ASP A N 1
ATOM 899 C CA . ASP A 1 113 ? 10.818 -6.018 -13.784 1.00 76.06 113 ASP A CA 1
ATOM 900 C C . ASP A 1 113 ? 9.315 -5.734 -13.953 1.00 76.06 113 ASP A C 1
ATOM 902 O O . ASP A 1 113 ? 8.647 -5.179 -13.071 1.00 76.06 113 ASP A O 1
ATOM 906 N N . ASN A 1 114 ? 8.764 -6.174 -15.080 1.00 77.31 114 ASN A N 1
ATOM 907 C CA . ASN A 1 114 ? 7.368 -5.985 -15.452 1.00 77.31 114 ASN A CA 1
ATOM 908 C C . ASN A 1 114 ? 6.415 -6.607 -14.411 1.00 77.31 114 ASN A C 1
ATOM 910 O O . ASN A 1 114 ? 5.342 -6.064 -14.136 1.00 77.31 114 ASN A O 1
ATOM 914 N N . VAL A 1 115 ? 6.819 -7.710 -13.769 1.00 79.25 115 VAL A N 1
ATOM 915 C CA . VAL A 1 115 ? 6.049 -8.341 -12.682 1.00 79.25 115 VAL A CA 1
ATOM 916 C C . VAL A 1 115 ? 5.959 -7.428 -11.455 1.00 79.25 115 VAL A C 1
ATOM 918 O O . VAL A 1 115 ? 4.865 -7.232 -10.914 1.00 79.25 115 VAL A O 1
ATOM 921 N N . LEU A 1 116 ? 7.079 -6.829 -11.038 1.00 76.81 116 LEU A N 1
ATOM 922 C CA . LEU A 1 116 ? 7.137 -5.896 -9.906 1.00 76.81 116 LEU A CA 1
ATOM 923 C C . LEU A 1 116 ? 6.331 -4.626 -10.202 1.00 76.81 116 LEU A C 1
ATOM 925 O O . LEU A 1 116 ? 5.576 -4.147 -9.347 1.00 76.81 116 LEU A O 1
ATOM 929 N N . TYR A 1 117 ? 6.444 -4.125 -11.432 1.00 80.12 117 TYR A N 1
ATOM 930 C CA . TYR A 1 117 ? 5.703 -2.968 -11.910 1.00 80.12 117 TYR A CA 1
ATOM 931 C C . TYR A 1 117 ? 4.183 -3.194 -11.875 1.00 80.12 117 TYR A C 1
ATOM 933 O O . TYR A 1 117 ? 3.458 -2.478 -11.174 1.00 80.12 117 TYR A O 1
ATOM 941 N N . LYS A 1 118 ? 3.701 -4.250 -12.544 1.00 81.50 118 LYS A N 1
ATOM 942 C CA . LYS A 1 118 ? 2.273 -4.609 -12.597 1.00 81.50 118 LYS A CA 1
ATOM 943 C C . LYS A 1 118 ? 1.693 -4.909 -11.219 1.00 81.50 118 LYS A C 1
ATOM 945 O O . LYS A 1 118 ? 0.593 -4.454 -10.909 1.00 81.50 118 LYS A O 1
ATOM 950 N N . SER A 1 119 ? 2.435 -5.629 -10.377 1.00 82.00 119 SER A N 1
ATOM 951 C CA . SER A 1 119 ? 1.995 -5.947 -9.013 1.00 82.00 119 SER A CA 1
ATOM 952 C C . SER A 1 119 ? 1.808 -4.687 -8.173 1.00 82.00 119 SER A C 1
ATOM 954 O O . SER A 1 119 ? 0.824 -4.569 -7.448 1.00 82.00 119 SER A O 1
ATOM 956 N N . SER A 1 120 ? 2.716 -3.720 -8.300 1.00 81.31 120 SER A N 1
ATOM 957 C CA . SER A 1 120 ? 2.641 -2.464 -7.553 1.00 81.31 120 SER A CA 1
ATOM 958 C C . SER A 1 120 ? 1.456 -1.604 -7.985 1.00 81.31 120 SER A C 1
ATOM 960 O O . SER A 1 120 ? 0.722 -1.122 -7.124 1.00 81.31 120 SER A O 1
ATOM 962 N N . ILE A 1 121 ? 1.215 -1.464 -9.297 1.00 83.81 121 ILE A N 1
ATOM 963 C CA . ILE A 1 121 ? 0.008 -0.792 -9.810 1.00 83.81 121 ILE A CA 1
ATOM 964 C C . ILE A 1 121 ? -1.237 -1.465 -9.253 1.00 83.81 121 ILE A C 1
ATOM 966 O O . ILE A 1 121 ? -2.091 -0.792 -8.683 1.00 83.81 121 ILE A O 1
ATOM 970 N N . PHE A 1 122 ? -1.326 -2.791 -9.374 1.00 85.38 122 PHE A N 1
ATOM 971 C CA . PHE A 1 122 ? -2.485 -3.535 -8.901 1.00 85.38 122 PHE A CA 1
ATOM 972 C C . PHE A 1 122 ? -2.744 -3.292 -7.410 1.00 85.38 122 PHE A C 1
ATOM 974 O O . PHE A 1 122 ? -3.876 -3.007 -7.031 1.00 85.38 122 PHE A O 1
ATOM 981 N N . ILE A 1 123 ? -1.704 -3.335 -6.571 1.00 84.31 123 ILE A N 1
ATOM 982 C CA . ILE A 1 123 ? -1.815 -3.087 -5.126 1.00 84.31 123 ILE A CA 1
ATOM 983 C C . ILE A 1 123 ? -2.366 -1.685 -4.846 1.00 84.31 123 ILE A C 1
ATOM 985 O O . ILE A 1 123 ? -3.327 -1.552 -4.082 1.00 84.31 123 ILE A O 1
ATOM 989 N N . PHE A 1 124 ? -1.786 -0.648 -5.454 1.00 83.19 124 PHE A N 1
ATOM 990 C CA . PHE A 1 124 ? -2.201 0.731 -5.199 1.00 83.19 124 PHE A CA 1
ATOM 991 C C . PHE A 1 124 ? -3.593 1.034 -5.764 1.00 83.19 124 PHE A C 1
ATOM 993 O O . PHE A 1 124 ? -4.426 1.604 -5.056 1.00 83.19 124 PHE A O 1
ATOM 1000 N N . SER A 1 125 ? -3.886 0.604 -6.993 1.00 84.62 125 SER A N 1
ATOM 1001 C CA . SER A 1 125 ? -5.202 0.771 -7.615 1.00 84.62 125 SER A CA 1
ATOM 1002 C C . SER A 1 125 ? -6.286 0.033 -6.836 1.00 84.62 125 SER A C 1
ATOM 1004 O O . SER A 1 125 ? -7.301 0.632 -6.488 1.00 84.62 125 SER A O 1
ATOM 1006 N N . PHE A 1 126 ? -6.055 -1.235 -6.482 1.00 84.00 126 PHE A N 1
ATOM 1007 C CA . PHE A 1 126 ? -7.005 -2.012 -5.689 1.00 84.00 126 PHE A CA 1
ATOM 1008 C C . PHE A 1 126 ? -7.261 -1.358 -4.329 1.00 84.00 126 PHE A C 1
ATOM 1010 O O . PHE A 1 126 ? -8.403 -1.301 -3.875 1.00 84.00 126 PHE A O 1
ATOM 1017 N N . HIS A 1 127 ? -6.223 -0.817 -3.687 1.00 81.38 127 HIS A N 1
ATOM 1018 C CA . HIS A 1 127 ? -6.385 -0.109 -2.425 1.00 81.38 127 HIS A CA 1
ATOM 1019 C C . HIS A 1 127 ? -7.259 1.141 -2.549 1.00 81.38 127 HIS A C 1
ATOM 1021 O O . HIS A 1 127 ? -8.179 1.311 -1.750 1.00 81.38 127 HIS A O 1
ATOM 1027 N N . ILE A 1 128 ? -7.003 1.989 -3.547 1.00 81.56 128 ILE A N 1
ATOM 1028 C CA . ILE A 1 128 ? -7.791 3.205 -3.779 1.00 81.56 128 ILE A CA 1
ATOM 1029 C C . ILE A 1 128 ? -9.244 2.838 -4.084 1.00 81.56 128 ILE A C 1
ATOM 1031 O O . ILE A 1 128 ? -10.147 3.374 -3.445 1.00 81.56 128 ILE A O 1
ATOM 1035 N N . CYS A 1 129 ? -9.478 1.869 -4.974 1.00 82.69 129 CYS A N 1
ATOM 1036 C CA . CYS A 1 129 ? -10.821 1.371 -5.270 1.00 82.69 129 CYS A CA 1
ATOM 1037 C C . CYS A 1 129 ? -11.526 0.853 -4.011 1.00 82.69 129 CYS A C 1
ATOM 1039 O O . CYS A 1 129 ? -12.689 1.168 -3.786 1.00 82.69 129 CYS A O 1
ATOM 1041 N N . PHE A 1 130 ? -10.827 0.102 -3.160 1.00 80.69 130 PHE A N 1
ATOM 1042 C CA . PHE A 1 130 ? -11.398 -0.427 -1.924 1.00 80.69 130 PHE A CA 1
ATOM 1043 C C . PHE A 1 130 ? -11.775 0.675 -0.925 1.00 80.69 130 PHE A C 1
ATOM 1045 O O . PHE A 1 130 ? -12.819 0.586 -0.277 1.00 80.69 130 PHE A O 1
ATOM 1052 N N . VAL A 1 131 ? -10.952 1.721 -0.794 1.00 75.31 131 VAL A N 1
ATOM 1053 C CA . VAL A 1 131 ? -11.287 2.866 0.066 1.00 75.31 131 VAL A CA 1
ATOM 1054 C C . VAL A 1 131 ? -12.473 3.645 -0.506 1.00 75.31 131 VAL A C 1
ATOM 1056 O O . VAL A 1 131 ? -13.406 3.937 0.238 1.00 75.31 131 VAL A O 1
ATOM 1059 N N . LEU A 1 132 ? -12.489 3.906 -1.816 1.00 76.88 132 LEU A N 1
ATOM 1060 C CA . LEU A 1 132 ? -13.608 4.576 -2.484 1.00 76.88 132 LEU A CA 1
ATOM 1061 C C . LEU A 1 132 ? -14.916 3.797 -2.318 1.00 76.88 132 LEU A C 1
ATOM 1063 O O . LEU A 1 132 ? -15.919 4.386 -1.932 1.00 76.88 132 LEU A O 1
ATOM 1067 N N . LEU A 1 133 ? -14.899 2.474 -2.513 1.00 78.62 133 LEU A N 1
ATOM 1068 C CA . LEU A 1 133 ? -16.070 1.617 -2.299 1.00 78.62 133 LEU A CA 1
ATOM 1069 C C . LEU A 1 133 ? -16.587 1.706 -0.861 1.00 78.62 133 LEU A C 1
ATOM 1071 O O . LEU A 1 133 ? -17.789 1.847 -0.658 1.00 78.62 133 LEU A O 1
ATOM 1075 N N . LYS A 1 134 ? -15.696 1.698 0.139 1.00 69.00 134 LYS A N 1
ATOM 1076 C CA . LYS A 1 134 ? -16.089 1.892 1.543 1.00 69.00 134 LYS A CA 1
ATOM 1077 C C . LYS A 1 134 ? -16.722 3.260 1.799 1.00 69.00 134 LYS A C 1
ATOM 1079 O O . LYS A 1 134 ? -17.673 3.339 2.569 1.00 69.00 134 LYS A O 1
ATOM 1084 N N . CYS A 1 135 ? -16.212 4.321 1.178 1.00 65.81 135 CYS A N 1
ATOM 1085 C CA . CYS A 1 135 ? -16.785 5.662 1.299 1.00 65.81 135 CYS A CA 1
ATOM 1086 C C . CYS A 1 135 ? -18.142 5.778 0.587 1.00 65.81 135 CYS A C 1
ATOM 1088 O O . CYS A 1 135 ? -19.055 6.407 1.118 1.00 65.81 135 CYS A O 1
ATOM 1090 N N . CYS A 1 136 ? -18.296 5.157 -0.585 1.00 65.31 136 CYS A N 1
ATOM 1091 C CA . CYS A 1 136 ? -19.551 5.144 -1.333 1.00 65.31 136 CYS A CA 1
ATOM 1092 C C . CYS A 1 136 ? -20.637 4.328 -0.621 1.00 65.31 136 CYS A C 1
ATOM 1094 O O . CYS A 1 136 ? -21.776 4.772 -0.564 1.00 65.31 136 CYS A O 1
ATOM 1096 N N . TRP A 1 137 ? -20.293 3.176 -0.038 1.00 57.81 137 TRP A N 1
ATOM 1097 C CA . TRP A 1 137 ? -21.243 2.326 0.692 1.00 57.81 137 TRP A CA 1
ATOM 1098 C C . TRP A 1 137 ? -21.660 2.880 2.053 1.00 57.81 137 TRP A C 1
ATOM 1100 O O . TRP A 1 137 ? -22.652 2.429 2.602 1.00 57.81 137 TRP A O 1
ATOM 1110 N N . TRP A 1 138 ? -20.929 3.846 2.611 1.00 48.00 138 TRP A N 1
ATOM 1111 C CA . TRP A 1 138 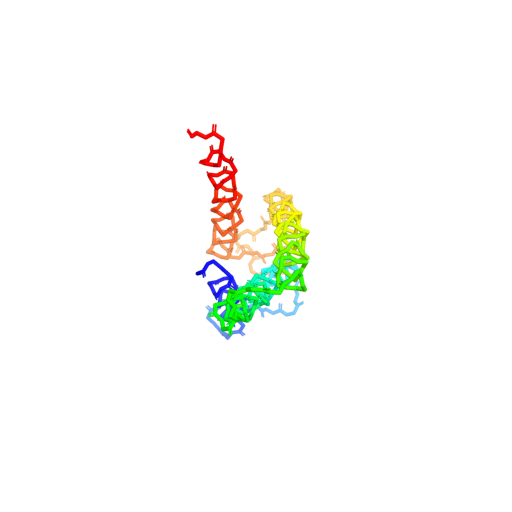? -21.385 4.551 3.813 1.00 48.00 138 TRP A CA 1
ATOM 1112 C C . TRP A 1 138 ? -22.486 5.578 3.488 1.00 48.00 138 TRP A C 1
ATOM 1114 O O . TRP A 1 138 ? -23.271 5.936 4.358 1.00 48.00 138 TRP A O 1
ATOM 1124 N N . ASN A 1 139 ? -22.551 6.057 2.242 1.00 42.50 139 ASN A N 1
ATOM 1125 C CA . ASN A 1 139 ? -23.520 7.058 1.783 1.00 42.50 139 ASN A CA 1
ATOM 1126 C C . ASN A 1 139 ? -24.750 6.458 1.071 1.00 42.50 139 ASN A C 1
ATOM 1128 O O . ASN A 1 139 ? -25.543 7.224 0.523 1.00 42.50 139 ASN A O 1
ATOM 1132 N N . LEU A 1 140 ? -24.894 5.128 1.047 1.00 41.84 140 LEU A N 1
ATOM 1133 C CA . LEU A 1 140 ? -26.033 4.414 0.459 1.00 41.84 140 LEU A CA 1
ATOM 1134 C C . LEU A 1 140 ? -26.831 3.706 1.559 1.00 41.84 140 LEU A C 1
ATOM 1136 O O . LEU A 1 140 ? -28.077 3.752 1.490 1.00 41.84 140 LEU A O 1
#

Sequence (140 aa):
MCGMYAVYVALSHNSSVYGYESRHQSAHAMKKVLLIYGLVQLLLSTIFFCIYVTTTKIGEGKWCCQIARFIGCIIYVLVAFSVLFIGLIGLYWVVKLYGHVEYEDRQSADYVDNVLYKSSIFIFSFHICFVLLKCCWWNL